Protein AF-A0A1R1XCN2-F1 (afdb_monomer)

Radius of gyration: 19.84 Å; Cα contacts (8 Å, |Δi|>4): 199; chains: 1; bounding box: 48×40×59 Å

Sequence (169 aa):
MQLLDSAGLKLHINKCRLGYQEVKYLGHIVTTRGIRPDPEKKASIENATEPKDQAANDTEFKWGKDQEVSFKTLKQKLLTAPLIQYPEWNEAFVLITDASTKGIGAILTQGRDGRDRVICYASRTLQPAESNYSITHLEGLAVVWAIDNFHFYLYGRKFEVITDHIDLK

Structure (mmCIF, N/CA/C/O backbone):
data_AF-A0A1R1XCN2-F1
#
_entry.id   AF-A0A1R1XCN2-F1
#
loop_
_atom_site.group_PDB
_atom_site.id
_atom_site.type_symbol
_atom_site.label_atom_id
_atom_site.label_alt_id
_atom_site.label_comp_id
_atom_site.label_asym_id
_atom_site.label_entity_id
_atom_site.label_seq_id
_atom_site.pdbx_PDB_ins_code
_atom_site.Cartn_x
_atom_site.Cartn_y
_atom_site.Cartn_z
_atom_site.occupancy
_atom_site.B_iso_or_equiv
_atom_site.auth_seq_id
_atom_site.auth_comp_id
_atom_site.auth_asym_id
_atom_site.auth_atom_id
_atom_site.pdbx_PDB_model_num
ATOM 1 N N . MET A 1 1 ? 25.421 11.561 -20.790 1.00 59.00 1 MET A N 1
ATOM 2 C CA . MET A 1 1 ? 24.733 12.822 -21.152 1.00 59.00 1 MET A CA 1
ATOM 3 C C . MET A 1 1 ? 24.522 12.960 -22.654 1.00 59.00 1 MET A C 1
ATOM 5 O O . MET A 1 1 ? 23.411 13.295 -23.028 1.00 59.00 1 MET A O 1
ATOM 9 N N . GLN A 1 2 ? 25.502 12.617 -23.504 1.00 64.81 2 GLN A N 1
ATOM 10 C CA . GLN A 1 2 ? 25.352 12.668 -24.973 1.00 64.81 2 GLN A CA 1
ATOM 11 C C . GLN A 1 2 ? 24.135 11.897 -25.522 1.00 64.81 2 GLN A C 1
ATOM 13 O O . GLN A 1 2 ? 23.453 12.414 -26.392 1.00 64.81 2 GLN A O 1
ATOM 18 N N . LEU A 1 3 ? 23.810 10.720 -24.970 1.00 73.50 3 LEU A N 1
ATOM 19 C CA . LEU A 1 3 ? 22.638 9.921 -25.378 1.00 73.50 3 LEU A CA 1
ATOM 20 C C . LEU A 1 3 ? 21.279 10.590 -25.101 1.00 73.50 3 LEU A C 1
ATOM 22 O O . LEU A 1 3 ? 20.334 10.407 -25.862 1.00 73.50 3 LEU A O 1
ATOM 26 N N . LEU A 1 4 ? 21.168 11.343 -24.003 1.00 76.06 4 LEU A N 1
ATOM 27 C CA . LEU A 1 4 ? 19.924 12.036 -23.642 1.00 76.06 4 LEU A CA 1
ATOM 28 C C . LEU A 1 4 ? 19.719 13.260 -24.537 1.00 76.06 4 LEU A C 1
ATOM 30 O O . LEU A 1 4 ? 18.612 13.498 -25.009 1.00 76.06 4 LEU A O 1
ATOM 34 N N . ASP A 1 5 ? 20.810 13.971 -24.820 1.00 76.75 5 ASP A N 1
ATOM 35 C CA . ASP A 1 5 ? 20.822 15.148 -25.685 1.00 76.75 5 ASP A CA 1
ATOM 36 C C . ASP A 1 5 ? 20.536 14.773 -27.150 1.00 76.75 5 ASP A C 1
ATOM 38 O O . ASP A 1 5 ? 19.695 15.391 -27.798 1.00 76.75 5 ASP A O 1
ATOM 42 N N . SER A 1 6 ? 21.106 13.663 -27.641 1.00 80.25 6 SER A N 1
ATOM 43 C CA . SER A 1 6 ? 20.787 13.123 -28.972 1.00 80.25 6 SER A CA 1
ATOM 44 C C . SER A 1 6 ? 19.339 12.637 -29.108 1.00 80.25 6 SER A C 1
ATOM 46 O O . SER A 1 6 ? 18.820 12.578 -30.217 1.00 80.25 6 SER A O 1
ATOM 48 N N . ALA A 1 7 ? 18.684 12.286 -27.996 1.00 84.56 7 ALA A N 1
ATOM 49 C CA . ALA A 1 7 ? 17.271 11.909 -27.958 1.00 84.56 7 ALA A CA 1
ATOM 50 C C . ALA A 1 7 ? 16.329 13.111 -27.729 1.00 84.56 7 ALA A C 1
ATOM 52 O O . ALA A 1 7 ? 15.117 12.925 -27.632 1.00 84.56 7 ALA A O 1
ATOM 53 N N . GLY A 1 8 ? 16.861 14.335 -27.607 1.00 84.56 8 GLY A N 1
ATOM 54 C CA . GLY A 1 8 ? 16.078 15.544 -27.333 1.00 84.56 8 GLY A CA 1
ATOM 55 C C . GLY A 1 8 ? 15.485 15.611 -25.918 1.00 84.56 8 GLY A C 1
ATOM 56 O O . GLY A 1 8 ? 14.579 16.405 -25.663 1.00 84.56 8 GLY A O 1
ATOM 57 N N . LEU A 1 9 ? 15.970 14.786 -24.984 1.00 84.50 9 LEU A N 1
ATOM 58 C CA . LEU A 1 9 ? 15.468 14.714 -23.614 1.00 84.50 9 LEU A CA 1
ATOM 59 C C . LEU A 1 9 ? 16.269 15.636 -22.690 1.00 84.50 9 LEU A C 1
ATOM 61 O O . LEU A 1 9 ? 17.495 15.565 -22.612 1.00 84.50 9 LEU A O 1
ATOM 65 N N . LYS A 1 10 ? 15.562 16.469 -21.920 1.00 81.62 10 LYS A N 1
ATOM 66 C CA . LYS A 1 10 ? 16.162 17.357 -20.913 1.00 81.62 10 LYS A CA 1
ATOM 67 C C . LYS A 1 10 ? 16.023 16.760 -19.518 1.00 81.62 10 LYS A C 1
ATOM 69 O O . LYS A 1 10 ? 14.937 16.356 -19.108 1.00 81.62 10 LYS A O 1
ATOM 74 N N . LEU A 1 11 ? 17.119 16.745 -18.764 1.00 78.25 11 LEU A N 1
ATOM 75 C CA . LEU A 1 11 ? 17.104 16.313 -17.370 1.00 78.25 11 LEU A CA 1
ATOM 76 C C . LEU A 1 11 ? 16.533 17.403 -16.470 1.00 78.25 11 LEU A C 1
ATOM 78 O O . LEU A 1 11 ? 16.967 18.554 -16.495 1.00 78.25 11 LEU A O 1
ATOM 82 N N . HIS A 1 12 ? 15.624 17.007 -15.588 1.00 81.81 12 HIS A N 1
ATOM 83 C CA . HIS A 1 12 ? 15.195 17.857 -14.493 1.00 81.81 12 HIS A CA 1
ATOM 84 C C . HIS A 1 12 ? 16.200 17.734 -13.340 1.00 81.81 12 HIS A C 1
ATOM 86 O O . HIS A 1 12 ? 16.036 16.890 -12.457 1.00 81.81 12 HIS A O 1
ATOM 92 N N . ILE A 1 13 ? 17.256 18.555 -13.359 1.00 79.19 13 ILE A N 1
ATOM 93 C CA . ILE A 1 13 ? 18.421 18.423 -12.461 1.00 79.19 13 ILE A CA 1
ATOM 94 C C . ILE A 1 13 ? 18.024 18.357 -10.976 1.00 79.19 13 ILE A C 1
ATOM 96 O O . ILE A 1 13 ? 18.520 17.504 -10.249 1.00 79.19 13 ILE A O 1
ATOM 100 N N . ASN A 1 14 ? 17.023 19.142 -10.559 1.00 77.81 14 ASN A N 1
ATOM 101 C CA . ASN A 1 14 ? 16.530 19.183 -9.175 1.00 77.81 14 ASN A CA 1
ATOM 102 C C . ASN A 1 14 ? 15.863 17.873 -8.714 1.00 77.81 14 ASN A C 1
ATOM 104 O O . ASN A 1 14 ? 15.667 17.664 -7.523 1.00 77.81 14 ASN A O 1
ATOM 108 N N . LYS A 1 15 ? 15.476 17.002 -9.653 1.00 76.62 15 LYS A N 1
ATOM 109 C CA . LYS A 1 15 ? 14.886 15.682 -9.379 1.00 76.62 15 LYS A CA 1
ATOM 110 C C . LYS A 1 15 ? 15.888 14.543 -9.609 1.00 76.62 15 LYS A C 1
ATOM 112 O O . LYS A 1 15 ? 15.561 13.390 -9.347 1.00 76.62 15 LYS A O 1
ATOM 117 N N . CYS A 1 16 ? 17.095 14.842 -10.091 1.00 73.81 16 CYS A N 1
ATOM 118 C CA . CYS A 1 16 ? 18.127 13.844 -10.349 1.00 73.81 16 CYS A CA 1
ATOM 119 C C . CYS A 1 16 ? 18.965 13.614 -9.087 1.00 73.81 16 CYS A C 1
ATOM 121 O O . CYS A 1 16 ? 19.493 14.557 -8.503 1.00 73.81 16 CYS A O 1
ATOM 123 N N . ARG A 1 17 ? 19.142 12.351 -8.692 1.00 72.94 17 ARG A N 1
ATOM 124 C CA . ARG A 1 17 ? 20.094 11.959 -7.644 1.00 72.94 17 ARG A CA 1
ATOM 125 C C . ARG A 1 17 ? 21.246 11.191 -8.281 1.00 72.94 17 ARG A C 1
ATOM 127 O O . ARG A 1 17 ? 21.104 10.017 -8.600 1.00 72.94 17 ARG A O 1
ATOM 134 N N . LEU A 1 18 ? 22.367 11.874 -8.507 1.00 78.94 18 LEU A N 1
ATOM 135 C CA . LEU A 1 18 ? 23.566 11.318 -9.145 1.00 78.94 18 LEU A CA 1
ATOM 136 C C . LEU A 1 18 ? 24.678 11.128 -8.108 1.00 78.94 18 LEU A C 1
ATOM 138 O O . LEU A 1 18 ? 24.876 11.994 -7.263 1.00 78.94 18 LEU A O 1
ATOM 142 N N . GLY A 1 19 ? 25.400 10.006 -8.173 1.00 75.50 19 GLY A N 1
ATOM 143 C CA . GLY A 1 19 ? 26.533 9.726 -7.278 1.00 75.50 19 GLY A CA 1
ATOM 144 C C . GLY A 1 19 ? 26.164 9.307 -5.848 1.00 75.50 19 GLY A C 1
ATOM 145 O O . GLY A 1 19 ? 27.034 9.278 -4.984 1.00 75.50 19 GLY A O 1
ATOM 146 N N . TYR A 1 20 ? 24.899 8.971 -5.583 1.00 75.69 20 TYR A N 1
ATOM 147 C CA . TYR A 1 20 ? 24.452 8.494 -4.272 1.00 75.69 20 TYR A CA 1
ATOM 148 C C . TYR A 1 20 ? 24.670 6.980 -4.134 1.00 75.69 20 TYR A C 1
ATOM 150 O O . TYR A 1 20 ? 24.462 6.228 -5.084 1.00 75.69 20 TYR A O 1
ATOM 158 N N . GLN A 1 21 ? 25.049 6.525 -2.936 1.00 71.94 21 GLN A N 1
ATOM 159 C CA . GLN A 1 21 ? 25.179 5.092 -2.618 1.00 71.94 21 GLN A CA 1
ATOM 160 C C . GLN A 1 21 ? 23.825 4.397 -2.406 1.00 71.94 21 GLN A C 1
ATOM 162 O O . GLN A 1 21 ? 23.739 3.167 -2.463 1.00 71.94 21 GLN A O 1
ATOM 167 N N . GLU A 1 22 ? 22.781 5.190 -2.171 1.00 77.62 22 GLU A N 1
ATOM 168 C CA . GLU A 1 22 ? 21.402 4.755 -2.009 1.00 77.62 22 GLU A CA 1
ATOM 169 C C . GLU A 1 22 ? 20.439 5.743 -2.678 1.00 77.62 22 GLU A C 1
ATOM 171 O O . GLU A 1 22 ? 20.587 6.961 -2.556 1.00 77.62 22 GLU A O 1
ATOM 176 N N . VAL A 1 23 ? 19.457 5.225 -3.416 1.00 78.31 23 VAL A N 1
ATOM 177 C CA . VAL A 1 23 ? 18.448 6.038 -4.105 1.00 78.31 23 VAL A CA 1
ATOM 178 C C . VAL A 1 23 ? 17.073 5.406 -3.927 1.00 78.31 23 VAL A C 1
ATOM 180 O O . VAL A 1 23 ? 16.897 4.207 -4.142 1.00 78.31 23 VAL A O 1
ATOM 183 N N . LYS A 1 24 ? 16.083 6.227 -3.562 1.00 69.94 24 LYS A N 1
ATOM 184 C CA . LYS A 1 24 ? 14.672 5.839 -3.599 1.00 69.94 24 LYS A CA 1
ATOM 185 C C . LYS A 1 24 ? 14.209 5.771 -5.050 1.00 69.94 24 LYS A C 1
ATOM 187 O O . LYS A 1 24 ? 14.244 6.772 -5.763 1.00 69.94 24 LYS A O 1
ATOM 192 N N . TYR A 1 25 ? 13.769 4.598 -5.473 1.00 65.38 25 TYR A N 1
ATOM 193 C CA . TYR A 1 25 ? 13.285 4.350 -6.820 1.00 65.38 25 TYR A CA 1
ATOM 194 C C . TYR A 1 25 ? 12.136 3.340 -6.771 1.00 65.38 25 TYR A C 1
ATOM 196 O O . TYR A 1 25 ? 12.295 2.246 -6.235 1.00 65.38 25 TYR A O 1
ATOM 204 N N . LEU A 1 26 ? 10.966 3.729 -7.292 1.00 63.59 26 LEU A N 1
ATOM 205 C CA . LEU A 1 26 ? 9.757 2.890 -7.370 1.00 63.59 26 LEU A CA 1
ATOM 206 C C . LEU A 1 26 ? 9.336 2.255 -6.024 1.00 63.59 26 LEU A C 1
ATOM 208 O O . LEU A 1 26 ? 8.994 1.078 -5.961 1.00 63.59 26 LEU A O 1
ATOM 212 N N . GLY A 1 27 ? 9.391 3.017 -4.924 1.00 61.09 27 GLY A N 1
ATOM 213 C CA . GLY A 1 27 ? 9.002 2.514 -3.595 1.00 61.09 27 GLY A CA 1
ATOM 214 C C . GLY A 1 27 ? 9.984 1.502 -2.990 1.00 61.09 27 GLY A C 1
ATOM 215 O O . GLY A 1 27 ? 9.617 0.739 -2.090 1.00 61.09 27 GLY A O 1
ATOM 216 N N . HIS A 1 28 ? 11.226 1.502 -3.476 1.00 66.38 28 HIS A N 1
ATOM 217 C CA . HIS A 1 28 ? 12.349 0.755 -2.930 1.00 66.38 28 HIS A CA 1
ATOM 218 C C . HIS A 1 28 ? 13.558 1.667 -2.716 1.00 66.38 28 HIS A C 1
ATOM 220 O O . HIS A 1 28 ? 13.751 2.642 -3.439 1.00 66.38 28 HIS A O 1
ATOM 226 N N . ILE A 1 29 ? 14.412 1.316 -1.758 1.00 74.44 29 ILE A N 1
ATOM 227 C CA . ILE A 1 29 ? 15.753 1.879 -1.623 1.00 74.44 29 ILE A CA 1
ATOM 228 C C . ILE A 1 29 ? 16.718 0.967 -2.375 1.00 74.44 29 ILE A C 1
ATOM 230 O O . ILE A 1 29 ? 16.992 -0.162 -1.959 1.00 74.44 29 ILE A O 1
ATOM 234 N N . VAL A 1 30 ? 17.222 1.453 -3.505 1.00 74.88 30 VAL A N 1
ATOM 235 C CA . VAL A 1 30 ? 18.254 0.784 -4.294 1.00 74.88 30 VAL A CA 1
ATOM 236 C C . VAL A 1 30 ? 19.601 1.180 -3.709 1.00 74.88 30 VAL A C 1
ATOM 238 O O . VAL A 1 30 ? 19.967 2.352 -3.740 1.00 74.88 30 VAL A O 1
ATOM 241 N N . THR A 1 31 ? 20.325 0.211 -3.153 1.00 76.56 31 THR A N 1
ATOM 242 C CA . THR A 1 31 ? 21.675 0.403 -2.606 1.00 76.56 31 THR A CA 1
ATOM 243 C C . THR A 1 31 ? 22.695 -0.378 -3.422 1.00 76.56 31 THR A C 1
ATOM 245 O O . THR A 1 31 ? 22.344 -1.336 -4.110 1.00 76.56 31 THR A O 1
ATOM 248 N N . THR A 1 32 ? 23.979 -0.052 -3.278 1.00 69.62 32 THR A N 1
ATOM 249 C CA . THR A 1 32 ? 25.082 -0.829 -3.884 1.00 69.62 32 THR A CA 1
ATOM 250 C C . THR A 1 32 ? 25.101 -2.309 -3.479 1.00 69.62 32 THR A C 1
ATOM 252 O O . THR A 1 32 ? 25.707 -3.123 -4.167 1.00 69.62 32 THR A O 1
ATOM 255 N N . ARG A 1 33 ? 24.433 -2.671 -2.373 1.00 67.06 33 ARG A N 1
ATOM 256 C CA . ARG A 1 33 ? 24.356 -4.038 -1.828 1.00 67.06 33 ARG A CA 1
ATOM 257 C C . ARG A 1 33 ? 23.049 -4.766 -2.158 1.00 67.06 33 ARG A C 1
ATOM 259 O O . ARG A 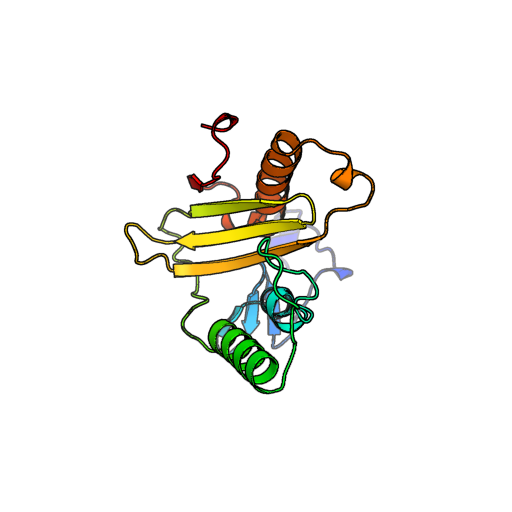1 33 ? 22.853 -5.881 -1.689 1.00 67.06 33 ARG A O 1
ATOM 266 N N . GLY A 1 34 ? 22.142 -4.136 -2.905 1.00 67.19 34 GLY A N 1
ATOM 267 C CA . GLY A 1 34 ? 20.840 -4.701 -3.260 1.00 67.19 34 GLY A CA 1
ATOM 268 C C . GLY A 1 34 ? 19.673 -3.745 -3.024 1.00 67.19 34 GLY A C 1
ATOM 269 O O . GLY A 1 34 ? 19.846 -2.597 -2.603 1.00 67.19 34 GLY A O 1
ATOM 270 N N . ILE A 1 35 ? 18.469 -4.239 -3.305 1.00 68.19 35 ILE A N 1
ATOM 271 C CA . ILE A 1 35 ? 17.215 -3.481 -3.262 1.00 68.19 35 ILE A CA 1
ATOM 272 C C . ILE A 1 35 ? 16.488 -3.799 -1.954 1.00 68.19 35 ILE A C 1
ATOM 274 O O . ILE A 1 35 ? 16.350 -4.963 -1.587 1.00 68.19 35 ILE A O 1
ATOM 278 N N . ARG A 1 36 ? 16.016 -2.774 -1.240 1.00 66.69 36 ARG A N 1
ATOM 279 C CA . ARG A 1 36 ? 15.252 -2.925 0.009 1.00 66.69 36 ARG A CA 1
ATOM 280 C C . ARG A 1 36 ? 13.892 -2.239 -0.127 1.00 66.69 36 ARG A C 1
ATOM 282 O O . ARG A 1 36 ? 13.807 -1.236 -0.833 1.00 66.69 36 ARG A O 1
ATOM 289 N N . PRO A 1 37 ? 12.826 -2.731 0.523 1.00 61.84 37 PRO A N 1
ATOM 290 C CA . PRO A 1 37 ? 11.566 -1.998 0.600 1.00 61.84 37 PRO A CA 1
ATOM 291 C C . PRO A 1 37 ? 11.787 -0.620 1.225 1.00 61.84 37 PRO A C 1
ATOM 293 O O . PRO A 1 37 ? 12.565 -0.492 2.173 1.00 61.84 37 PRO A O 1
ATOM 296 N N . ASP A 1 38 ? 11.116 0.393 0.686 1.00 65.25 38 ASP A N 1
ATOM 297 C CA . ASP A 1 38 ? 11.146 1.739 1.247 1.00 65.25 38 ASP A CA 1
ATOM 298 C C . ASP A 1 38 ? 10.643 1.732 2.703 1.00 65.25 38 ASP A C 1
ATOM 300 O O . ASP A 1 38 ? 9.580 1.156 2.966 1.00 65.25 38 ASP A O 1
ATOM 304 N N . PRO A 1 39 ? 11.379 2.326 3.663 1.00 62.50 39 PRO A N 1
ATOM 305 C CA . PRO A 1 39 ? 10.925 2.446 5.046 1.00 62.50 39 PRO A CA 1
ATOM 306 C C . PRO A 1 39 ? 9.562 3.139 5.185 1.00 62.50 39 PRO A C 1
ATOM 308 O O . PRO A 1 39 ? 8.840 2.817 6.123 1.00 62.50 39 PRO A O 1
ATOM 311 N N . GLU A 1 40 ? 9.139 3.988 4.242 1.00 60.25 40 GLU A N 1
ATOM 312 C CA . GLU A 1 40 ? 7.782 4.561 4.244 1.00 60.25 40 GLU A CA 1
ATOM 313 C C . GLU A 1 40 ? 6.682 3.488 4.197 1.00 60.25 40 GLU A C 1
ATOM 315 O O . GLU A 1 40 ? 5.635 3.649 4.814 1.00 60.25 40 GLU A O 1
ATOM 320 N N . LYS A 1 41 ? 6.935 2.340 3.556 1.00 59.44 41 LYS A N 1
ATOM 321 C CA . LYS A 1 41 ? 5.989 1.211 3.538 1.00 59.44 41 LYS A CA 1
ATOM 322 C C . LYS A 1 41 ? 5.922 0.473 4.875 1.00 59.44 41 LYS A C 1
ATOM 324 O O . LYS A 1 41 ? 4.929 -0.181 5.173 1.00 59.44 41 LYS A O 1
ATOM 329 N N . LYS A 1 42 ? 6.983 0.565 5.685 1.00 58.53 42 LYS A N 1
ATOM 330 C CA . LYS A 1 42 ? 7.017 0.045 7.063 1.00 58.53 42 LYS A CA 1
ATOM 331 C C . LYS A 1 42 ? 6.401 1.030 8.053 1.00 58.53 42 LYS A C 1
ATOM 333 O O . LYS A 1 42 ? 5.848 0.602 9.064 1.00 58.53 42 LYS A O 1
ATOM 338 N N . ALA A 1 43 ? 6.448 2.324 7.736 1.00 57.84 43 ALA A N 1
ATOM 339 C CA . ALA A 1 43 ? 5.961 3.398 8.590 1.00 57.84 43 ALA A CA 1
ATOM 340 C C . ALA A 1 43 ? 4.472 3.251 8.937 1.00 57.84 43 ALA A C 1
ATOM 342 O O . ALA A 1 43 ? 4.089 3.578 10.054 1.00 57.84 43 ALA A O 1
ATOM 343 N N . SER A 1 44 ? 3.637 2.702 8.047 1.00 59.62 44 SER A N 1
ATOM 344 C CA . SER A 1 44 ? 2.220 2.438 8.350 1.00 59.62 44 SER A CA 1
ATOM 345 C C . SER A 1 44 ? 2.031 1.458 9.516 1.00 59.62 44 SER A C 1
ATOM 347 O O . SER A 1 44 ? 1.130 1.634 10.329 1.00 59.62 44 SER A O 1
ATOM 349 N N . ILE A 1 45 ? 2.898 0.447 9.629 1.00 63.03 45 ILE A N 1
ATOM 350 C CA . ILE A 1 45 ? 2.851 -0.554 10.707 1.00 63.03 45 ILE A CA 1
ATOM 351 C C . ILE A 1 45 ? 3.557 -0.018 11.958 1.00 63.03 45 ILE A C 1
ATOM 353 O O . ILE A 1 45 ? 3.091 -0.217 13.080 1.00 63.03 45 ILE A O 1
ATOM 357 N N . GLU A 1 46 ? 4.671 0.691 11.777 1.00 62.41 46 GLU A N 1
ATOM 358 C CA . GLU A 1 46 ? 5.447 1.274 12.874 1.00 62.41 46 GLU A CA 1
ATOM 359 C C . GLU A 1 46 ? 4.646 2.354 13.623 1.00 62.41 46 GLU A C 1
ATOM 361 O O . GLU A 1 46 ? 4.502 2.278 14.849 1.00 62.41 46 GLU A O 1
ATOM 366 N N . ASN A 1 47 ? 4.017 3.271 12.878 1.00 65.69 47 ASN A N 1
ATOM 367 C CA . ASN A 1 47 ? 3.228 4.391 13.399 1.00 65.69 47 ASN A CA 1
ATOM 368 C C . ASN A 1 47 ? 1.794 4.018 13.799 1.00 65.69 47 ASN A C 1
ATOM 370 O O . ASN A 1 47 ? 1.053 4.892 14.248 1.00 65.69 47 ASN A O 1
ATOM 374 N N . ALA A 1 48 ? 1.379 2.754 13.648 1.00 64.56 48 ALA A N 1
ATOM 375 C CA . ALA A 1 48 ? 0.053 2.320 14.078 1.00 64.56 48 ALA A CA 1
ATOM 376 C C . ALA A 1 48 ? -0.108 2.579 15.586 1.00 64.56 48 ALA A C 1
ATOM 378 O O . ALA A 1 48 ? 0.621 2.015 16.402 1.00 64.56 48 ALA A O 1
ATOM 379 N N . THR A 1 49 ? -1.016 3.464 15.977 1.00 66.25 49 THR A N 1
ATOM 380 C CA . THR A 1 49 ? -1.251 3.773 17.390 1.00 66.25 49 THR A CA 1
ATOM 381 C C . THR A 1 49 ? -1.967 2.619 18.087 1.00 66.25 49 THR A C 1
ATOM 383 O O . THR A 1 49 ? -2.533 1.736 17.441 1.00 66.25 49 THR A O 1
ATOM 386 N N . GLU A 1 50 ? -1.907 2.603 19.417 1.00 68.81 50 GLU A N 1
ATOM 387 C CA . GLU A 1 50 ? -2.648 1.640 20.233 1.00 68.81 50 GLU A CA 1
ATOM 388 C C . GLU A 1 50 ? -4.137 1.652 19.828 1.00 68.81 50 GLU A C 1
ATOM 390 O O . GLU A 1 50 ? -4.722 2.737 19.719 1.00 68.81 50 GLU A O 1
ATOM 395 N N . PRO A 1 51 ? -4.759 0.485 19.581 1.00 67.44 51 PRO A N 1
ATOM 396 C CA . PRO A 1 51 ? -6.196 0.382 19.386 1.00 67.44 51 PRO A CA 1
ATOM 397 C C . PRO A 1 51 ? -6.916 0.963 20.605 1.00 67.44 51 PRO A C 1
ATOM 399 O O . PRO A 1 51 ? -6.744 0.477 21.720 1.00 67.44 51 PRO A O 1
ATOM 402 N N . LYS A 1 52 ? -7.716 2.011 20.394 1.00 64.62 52 LYS A N 1
ATOM 403 C CA . LYS A 1 52 ? -8.517 2.660 21.448 1.00 64.62 52 LYS A CA 1
ATOM 404 C C . LYS A 1 52 ? -9.998 2.292 21.390 1.00 64.62 52 LYS A C 1
ATOM 406 O O . LYS A 1 52 ? -10.769 2.760 22.220 1.00 64.62 52 LYS A O 1
ATOM 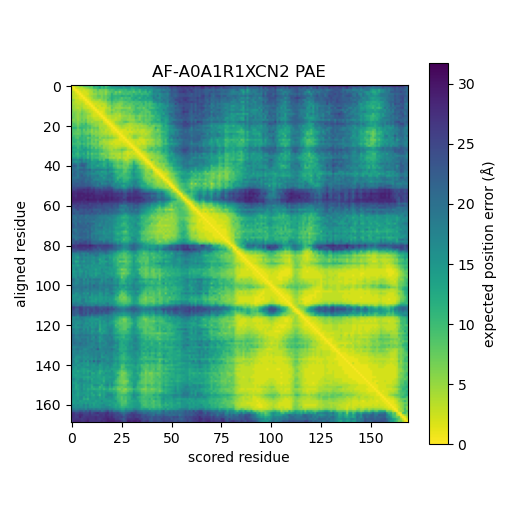411 N N . ASP A 1 53 ? -10.389 1.486 20.407 1.00 61.06 53 ASP A N 1
ATOM 412 C CA . ASP A 1 53 ? -11.787 1.188 20.135 1.00 61.06 53 ASP A CA 1
ATOM 413 C C . ASP A 1 53 ? -12.205 -0.172 20.696 1.00 61.06 53 ASP A C 1
ATOM 415 O O . ASP A 1 53 ? -11.518 -1.183 20.544 1.00 61.06 53 ASP A O 1
ATOM 419 N N . GLN A 1 54 ? -13.372 -0.167 21.335 1.00 55.22 54 GLN A N 1
ATOM 420 C CA . GLN A 1 54 ? -14.031 -1.326 21.919 1.00 55.22 54 GLN A CA 1
ATOM 421 C C . GLN A 1 54 ? -14.504 -2.284 20.810 1.00 55.22 54 GLN A C 1
ATOM 423 O O . GLN A 1 54 ? -15.112 -1.855 19.828 1.00 55.22 54 GLN A O 1
ATOM 428 N N . ALA A 1 55 ? -14.259 -3.588 20.965 1.00 51.53 55 ALA A N 1
ATOM 429 C CA . ALA A 1 55 ? -14.970 -4.592 20.175 1.00 51.53 55 ALA A CA 1
ATOM 430 C C . ALA A 1 55 ? -16.458 -4.573 20.570 1.00 51.53 55 ALA A C 1
ATOM 432 O O . ALA A 1 55 ? -16.773 -4.306 21.725 1.00 51.53 55 ALA A O 1
ATOM 433 N N . ALA A 1 56 ? -17.357 -4.880 19.631 1.00 53.47 56 ALA A N 1
ATOM 434 C CA . ALA A 1 56 ? -18.820 -4.756 19.741 1.00 53.47 56 ALA A CA 1
ATOM 435 C C . ALA A 1 56 ? -19.503 -5.514 20.908 1.00 53.47 56 ALA A C 1
ATOM 437 O O . ALA A 1 56 ? -20.720 -5.446 21.050 1.00 53.47 56 ALA A O 1
ATOM 438 N N . ASN A 1 57 ? -18.741 -6.219 21.744 1.00 54.62 57 ASN A N 1
ATOM 439 C CA . ASN A 1 57 ? -19.234 -6.894 22.933 1.00 54.62 57 ASN A CA 1
ATOM 440 C C . ASN A 1 57 ? -18.873 -6.054 24.157 1.00 54.62 57 ASN A C 1
ATOM 442 O O . ASN A 1 57 ? -17.696 -5.768 24.371 1.00 54.62 57 ASN A O 1
ATOM 446 N N . ASP A 1 58 ? -19.898 -5.705 24.934 1.00 52.44 58 ASP A N 1
ATOM 447 C CA . ASP A 1 58 ? -19.983 -4.829 26.117 1.00 52.44 58 ASP A CA 1
ATOM 448 C C . ASP A 1 58 ? -19.065 -5.230 27.302 1.00 52.44 58 ASP A C 1
ATOM 450 O O . ASP A 1 58 ? -19.461 -5.355 28.458 1.00 52.44 58 ASP A O 1
ATOM 454 N N . THR A 1 59 ? -17.800 -5.494 26.999 1.00 60.56 59 THR A N 1
ATOM 455 C CA . THR A 1 59 ? -16.715 -5.796 27.924 1.00 60.56 59 THR A CA 1
ATOM 456 C C . THR A 1 59 ? -15.784 -4.595 27.953 1.00 60.56 59 THR A C 1
ATOM 458 O O . THR A 1 59 ? -15.389 -4.061 26.915 1.00 60.56 59 THR A O 1
ATOM 461 N N . GLU A 1 60 ? -15.459 -4.137 29.158 1.00 62.12 60 GLU A N 1
ATOM 462 C CA . GLU A 1 60 ? -14.540 -3.027 29.399 1.00 62.12 60 GLU A CA 1
ATOM 463 C C . GLU A 1 60 ? -13.185 -3.321 28.729 1.00 62.12 60 GLU A C 1
ATOM 465 O O . GLU A 1 60 ? -12.485 -4.268 29.099 1.00 62.12 60 GLU A O 1
ATOM 470 N N . PHE A 1 61 ? -12.824 -2.538 27.710 1.00 67.12 61 PHE A N 1
ATOM 471 C CA . PHE A 1 61 ? -11.563 -2.707 26.992 1.00 67.12 61 PHE A CA 1
ATOM 472 C C . PHE A 1 61 ? -10.396 -2.287 27.892 1.00 67.12 61 PHE A C 1
ATOM 474 O O . PHE A 1 61 ? -10.147 -1.101 28.106 1.00 67.12 61 PHE A O 1
ATOM 481 N N . LYS A 1 62 ? -9.683 -3.271 28.451 1.00 71.19 62 LYS A N 1
ATOM 482 C CA . LYS A 1 62 ? -8.532 -3.047 29.337 1.00 71.19 62 LYS A CA 1
ATOM 483 C C . LYS A 1 62 ? -7.227 -3.190 28.565 1.00 71.19 62 LYS A C 1
ATOM 485 O O . LYS A 1 62 ? -6.782 -4.302 28.285 1.00 71.19 62 LYS A O 1
ATOM 490 N N . TRP A 1 63 ? -6.594 -2.057 28.268 1.00 74.62 63 TRP A N 1
ATOM 491 C CA . TRP A 1 63 ? -5.223 -2.021 27.763 1.00 74.62 63 TRP A CA 1
ATOM 492 C C . TRP A 1 63 ? -4.236 -2.199 28.922 1.00 74.62 63 TRP A C 1
ATOM 494 O O . TRP A 1 63 ? -3.934 -1.263 29.661 1.00 74.62 63 TRP A O 1
ATOM 504 N N . GLY A 1 64 ? -3.789 -3.434 29.133 1.00 83.62 64 GLY A N 1
ATOM 505 C CA . GLY A 1 64 ? -2.803 -3.796 30.144 1.00 83.62 64 GLY A CA 1
ATOM 506 C C . GLY A 1 64 ? -1.413 -4.040 29.557 1.00 83.62 64 GLY A C 1
ATOM 507 O O . GLY A 1 64 ? -1.147 -3.846 28.370 1.00 83.62 64 GLY A O 1
ATOM 508 N N . LYS A 1 65 ? -0.503 -4.517 30.413 1.00 83.62 65 LYS A N 1
ATOM 509 C CA . LYS A 1 65 ? 0.872 -4.857 30.010 1.00 83.62 65 LYS A CA 1
ATOM 510 C C . LYS A 1 65 ? 0.911 -5.989 28.979 1.00 83.62 65 LYS A C 1
ATOM 512 O O . LYS A 1 65 ? 1.727 -5.941 28.064 1.00 83.62 65 LYS A O 1
ATOM 517 N N . ASP A 1 66 ? 0.020 -6.968 29.097 1.00 82.69 66 ASP A N 1
ATOM 518 C CA . ASP A 1 66 ? 0.003 -8.139 28.215 1.00 82.69 66 ASP A CA 1
ATOM 519 C C . ASP A 1 66 ? -0.484 -7.785 26.799 1.00 82.69 66 ASP A C 1
ATOM 521 O O . ASP A 1 66 ? 0.051 -8.293 25.808 1.00 82.69 66 ASP A O 1
ATOM 525 N N . GLN A 1 67 ? -1.449 -6.862 26.686 1.00 81.38 67 GLN A N 1
ATOM 526 C CA . GLN A 1 67 ? -1.934 -6.322 25.411 1.00 81.38 67 GLN A CA 1
ATOM 527 C C . GLN A 1 67 ? -0.836 -5.510 24.715 1.00 81.38 67 GLN A C 1
ATOM 529 O O . GLN A 1 67 ? -0.572 -5.729 23.534 1.00 81.38 67 GLN A O 1
ATOM 534 N N . GLU A 1 68 ? -0.126 -4.660 25.463 1.00 82.00 68 GLU A N 1
ATOM 535 C CA . GLU A 1 68 ? 1.004 -3.872 24.960 1.00 82.00 68 GLU A CA 1
ATOM 536 C C . GLU A 1 68 ? 2.140 -4.765 24.428 1.00 82.00 68 GLU A C 1
ATOM 538 O O . GLU A 1 68 ? 2.680 -4.535 23.342 1.00 82.00 68 GLU A O 1
ATOM 543 N N . VAL A 1 69 ? 2.489 -5.827 25.164 1.00 85.00 69 VAL A N 1
ATOM 544 C CA . VAL A 1 69 ? 3.512 -6.800 24.746 1.00 85.00 69 VAL A CA 1
ATOM 545 C C . VAL A 1 69 ? 3.070 -7.565 23.498 1.00 85.00 69 VAL A C 1
ATOM 547 O O . VAL A 1 69 ? 3.867 -7.751 22.575 1.00 85.00 69 VAL A O 1
ATOM 550 N N . SER A 1 70 ? 1.805 -7.977 23.428 1.00 81.00 70 SER A N 1
ATOM 551 C CA . SER A 1 70 ? 1.256 -8.688 22.268 1.00 81.00 70 SER A CA 1
ATOM 552 C C . SER A 1 70 ? 1.220 -7.796 21.027 1.00 81.00 70 SER A C 1
ATOM 554 O O . SER A 1 70 ? 1.656 -8.216 19.954 1.00 81.00 70 SER A O 1
ATOM 556 N N . PHE A 1 71 ? 0.798 -6.538 21.175 1.00 80.50 71 PHE A N 1
ATOM 557 C CA . PHE A 1 71 ? 0.769 -5.550 20.098 1.00 80.50 71 PHE A CA 1
ATOM 558 C C . PHE A 1 71 ? 2.171 -5.245 19.566 1.00 80.50 71 PHE A C 1
ATOM 560 O O . PHE A 1 71 ? 2.404 -5.302 18.357 1.00 80.50 71 PHE A O 1
ATOM 567 N N . LYS A 1 72 ? 3.144 -5.020 20.459 1.00 80.81 72 LYS A N 1
ATOM 568 C CA . LYS A 1 72 ? 4.555 -4.857 20.078 1.00 80.81 72 LYS A CA 1
ATOM 569 C C . LYS A 1 72 ? 5.110 -6.091 19.384 1.00 80.81 72 LYS A C 1
ATOM 571 O O . LYS A 1 72 ? 5.832 -5.955 18.401 1.00 80.81 72 LYS A O 1
ATOM 576 N N . THR A 1 73 ? 4.759 -7.283 19.857 1.00 81.38 73 THR A N 1
ATOM 577 C CA . THR A 1 73 ? 5.192 -8.549 19.254 1.00 81.38 73 THR A CA 1
ATOM 578 C C . THR A 1 73 ? 4.606 -8.733 17.856 1.00 81.38 73 THR A C 1
ATOM 580 O O . THR A 1 73 ? 5.318 -9.164 16.956 1.00 81.38 73 THR A O 1
ATOM 583 N N . LEU A 1 74 ? 3.336 -8.382 17.641 1.00 75.06 74 LEU A N 1
ATOM 584 C CA . LEU A 1 74 ? 2.700 -8.418 16.323 1.00 75.06 74 LEU A CA 1
ATOM 585 C C . LEU A 1 74 ? 3.324 -7.395 15.379 1.00 75.06 74 LEU A C 1
ATOM 587 O O . LEU A 1 74 ? 3.715 -7.765 14.278 1.00 75.06 74 LEU A O 1
ATOM 591 N N . LYS A 1 75 ? 3.521 -6.150 15.827 1.00 73.00 75 LYS A N 1
ATO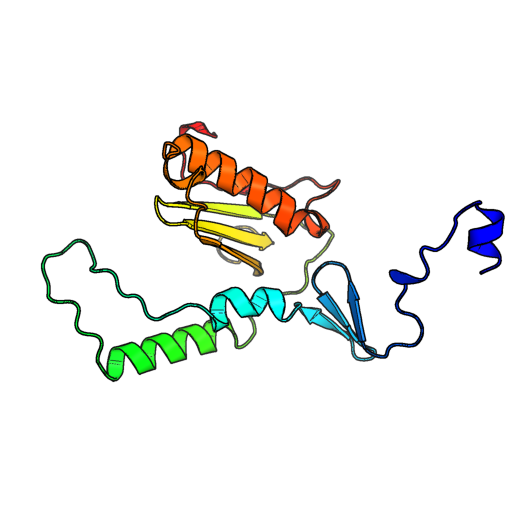M 592 C CA . LYS A 1 75 ? 4.272 -5.139 15.068 1.00 73.00 75 LYS A CA 1
ATOM 593 C C . LYS A 1 75 ? 5.654 -5.645 14.682 1.00 73.00 75 LYS A C 1
ATOM 595 O O . LYS A 1 75 ? 6.026 -5.583 13.519 1.00 73.00 75 LYS A O 1
ATOM 600 N N . GLN A 1 76 ? 6.396 -6.196 15.641 1.00 73.75 76 GLN A N 1
ATOM 601 C CA . GLN A 1 76 ? 7.706 -6.791 15.396 1.00 73.75 76 GLN A CA 1
ATOM 602 C C . GLN A 1 76 ? 7.604 -7.920 14.371 1.00 73.75 76 GLN A C 1
ATOM 604 O O . GLN A 1 76 ? 8.318 -7.881 13.383 1.00 73.75 76 GLN 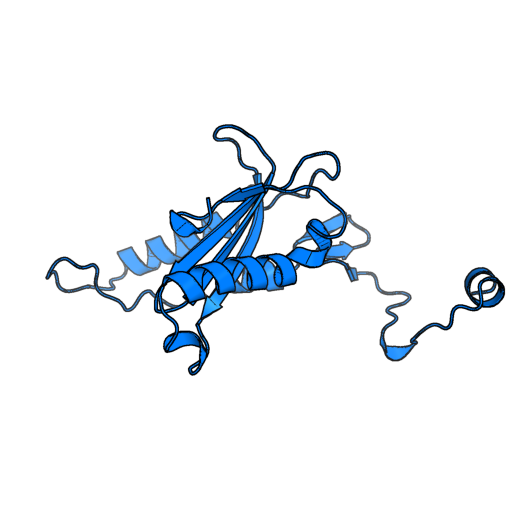A O 1
ATOM 609 N N . LYS A 1 77 ? 6.693 -8.883 14.518 1.00 71.75 77 LYS A N 1
ATOM 610 C CA . LYS A 1 77 ? 6.521 -9.987 13.556 1.00 71.75 77 LYS A CA 1
ATOM 611 C C . LYS A 1 77 ? 6.098 -9.522 12.160 1.00 71.75 77 LYS A C 1
ATOM 613 O O . LYS A 1 77 ? 6.516 -10.126 11.183 1.00 71.75 77 LYS A O 1
ATOM 618 N N . LEU A 1 78 ? 5.323 -8.445 12.057 1.00 65.19 78 LEU A N 1
ATOM 619 C CA . LEU A 1 78 ? 4.974 -7.816 10.782 1.00 65.19 78 LEU A CA 1
ATOM 620 C C . LEU A 1 78 ? 6.172 -7.077 10.154 1.00 65.19 78 LEU A C 1
ATOM 622 O O . LEU A 1 78 ? 6.285 -7.009 8.933 1.00 65.19 78 LEU A O 1
ATOM 626 N N . LEU A 1 79 ? 7.081 -6.546 10.979 1.00 61.97 79 LEU A N 1
ATOM 627 C CA . LEU A 1 79 ? 8.287 -5.825 10.553 1.00 61.97 79 LEU A CA 1
ATOM 628 C C . LEU A 1 79 ? 9.507 -6.739 10.322 1.00 61.97 79 LEU A C 1
ATOM 630 O O . LEU A 1 79 ? 10.412 -6.373 9.565 1.00 61.97 79 LEU A O 1
ATOM 634 N N . THR A 1 80 ? 9.548 -7.912 10.957 1.00 59.81 80 THR A N 1
ATOM 635 C CA . THR A 1 80 ? 10.652 -8.878 10.878 1.00 59.81 80 THR A CA 1
ATOM 636 C C . THR A 1 80 ? 10.352 -9.876 9.758 1.00 59.81 80 THR A C 1
ATOM 638 O O . THR A 1 80 ? 9.332 -10.556 9.769 1.00 59.81 80 THR A O 1
ATOM 641 N N . ALA A 1 81 ? 11.229 -9.919 8.753 1.00 54.72 81 ALA A N 1
ATOM 642 C CA . ALA A 1 81 ? 11.107 -10.731 7.536 1.00 54.72 81 ALA A CA 1
ATOM 643 C C . ALA A 1 81 ? 10.832 -12.225 7.846 1.00 54.72 81 ALA A C 1
ATOM 645 O O . ALA A 1 81 ? 11.392 -12.732 8.821 1.00 54.72 81 ALA A O 1
ATOM 646 N N . PRO A 1 82 ? 9.993 -12.927 7.043 1.00 51.84 82 PRO A N 1
ATOM 647 C CA . PRO A 1 82 ? 10.030 -12.923 5.572 1.00 51.84 82 PRO A CA 1
ATOM 648 C C . PRO A 1 82 ? 8.710 -12.527 4.866 1.00 51.84 82 PRO A C 1
ATOM 650 O O . PRO A 1 82 ? 8.364 -13.110 3.839 1.00 51.84 82 PRO A O 1
ATOM 653 N N . LEU A 1 83 ? 7.955 -11.553 5.392 1.00 56.72 83 LEU A N 1
ATOM 654 C CA . LEU A 1 83 ? 6.621 -11.232 4.851 1.00 56.72 83 LEU A CA 1
ATOM 655 C C . LEU A 1 83 ? 6.594 -10.226 3.686 1.00 56.72 83 LEU A C 1
ATOM 657 O O . LEU A 1 83 ? 5.684 -10.322 2.874 1.00 56.72 83 LEU A O 1
ATOM 661 N N . ILE A 1 84 ? 7.563 -9.306 3.561 1.00 63.94 84 ILE A N 1
ATOM 662 C CA . ILE A 1 84 ? 7.648 -8.379 2.412 1.00 63.94 84 ILE A CA 1
ATOM 663 C C . ILE A 1 84 ? 8.690 -8.900 1.424 1.00 63.94 84 ILE A C 1
ATOM 665 O O . ILE A 1 84 ? 9.892 -8.818 1.690 1.00 63.94 84 ILE A O 1
ATOM 669 N N . GLN A 1 85 ? 8.232 -9.436 0.297 1.00 67.88 85 GLN A N 1
ATOM 670 C CA . GLN A 1 85 ? 9.089 -10.011 -0.737 1.00 67.88 85 GLN A CA 1
ATOM 671 C C . GLN A 1 85 ? 9.275 -9.059 -1.916 1.00 67.88 85 GLN A C 1
ATOM 673 O O . GLN A 1 85 ? 8.474 -8.155 -2.162 1.00 67.88 85 GLN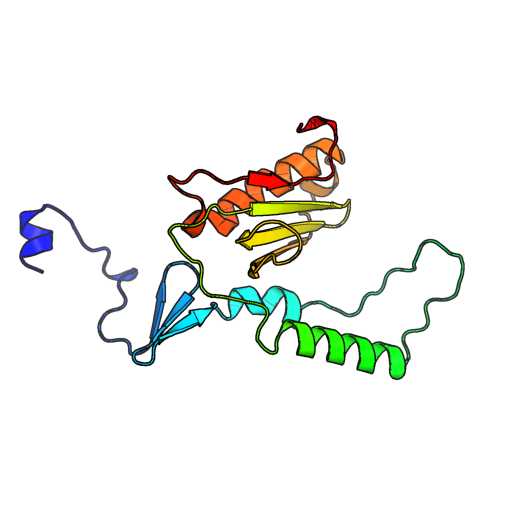 A O 1
ATOM 678 N N . TYR A 1 86 ? 10.385 -9.247 -2.629 1.00 74.44 86 TYR A N 1
ATOM 679 C CA . TYR A 1 86 ? 10.596 -8.562 -3.895 1.00 74.44 86 TYR A CA 1
ATOM 680 C C . TYR A 1 86 ? 9.598 -9.107 -4.927 1.00 74.44 86 TYR A C 1
ATOM 682 O O . TYR A 1 86 ? 9.395 -10.322 -4.960 1.00 74.44 86 TYR A O 1
ATOM 690 N N . PRO A 1 87 ? 8.962 -8.244 -5.737 1.00 79.38 87 PRO A N 1
ATOM 691 C CA . PRO A 1 87 ? 8.002 -8.699 -6.725 1.00 79.38 87 PRO A CA 1
ATOM 692 C C . PRO A 1 87 ? 8.681 -9.505 -7.834 1.00 79.38 87 PRO A C 1
ATOM 694 O O . PRO A 1 87 ? 9.681 -9.076 -8.413 1.00 79.38 87 PRO A O 1
ATOM 697 N N . GLU A 1 88 ? 8.081 -10.632 -8.193 1.00 83.69 88 GLU A N 1
ATOM 698 C CA . GLU A 1 88 ? 8.424 -11.373 -9.400 1.00 83.69 88 GLU A CA 1
ATOM 699 C C . GLU A 1 88 ? 7.673 -10.761 -10.581 1.00 83.69 88 GLU A C 1
ATOM 701 O O . GLU A 1 88 ? 6.467 -10.932 -10.735 1.00 83.69 88 GLU A O 1
ATOM 706 N N . TRP A 1 89 ? 8.365 -10.007 -11.433 1.00 81.94 89 TRP A N 1
ATOM 707 C CA . TRP A 1 89 ? 7.725 -9.189 -12.477 1.00 81.94 89 TRP A CA 1
ATOM 708 C C . TRP A 1 89 ? 6.967 -9.977 -13.557 1.00 81.94 89 TRP A C 1
ATOM 710 O O . TRP A 1 89 ? 6.207 -9.376 -14.317 1.00 81.94 89 TRP A O 1
ATOM 720 N N . ASN A 1 90 ? 7.172 -11.295 -13.624 1.00 83.69 90 ASN A N 1
ATOM 721 C CA . ASN A 1 90 ? 6.478 -12.200 -14.541 1.00 83.69 90 ASN A CA 1
ATOM 722 C C . ASN A 1 90 ? 5.176 -12.773 -13.957 1.00 83.69 90 ASN A C 1
ATOM 724 O O . ASN A 1 90 ? 4.429 -13.433 -14.677 1.00 83.69 90 ASN A O 1
ATOM 728 N N . GLU A 1 91 ? 4.902 -12.543 -12.673 1.00 83.94 91 GLU A N 1
ATOM 729 C CA . GLU A 1 91 ? 3.689 -13.008 -12.005 1.00 83.94 91 GLU A CA 1
ATOM 730 C C . GLU A 1 91 ? 2.627 -11.906 -11.937 1.00 83.94 91 GLU A C 1
ATOM 732 O O . GLU A 1 91 ? 2.930 -10.714 -11.813 1.00 83.94 91 GLU A O 1
ATOM 737 N N . ALA A 1 92 ? 1.357 -12.313 -12.009 1.00 87.00 92 ALA A N 1
ATOM 738 C CA . ALA A 1 92 ? 0.233 -11.399 -11.860 1.00 87.00 92 ALA A CA 1
ATOM 739 C C . ALA A 1 92 ? 0.160 -10.870 -10.423 1.00 87.00 92 ALA A C 1
ATOM 741 O O . ALA A 1 92 ? 0.341 -11.615 -9.461 1.00 87.00 92 ALA A O 1
ATOM 742 N N . PHE A 1 93 ? -0.128 -9.578 -10.293 1.00 89.69 93 PHE A N 1
ATOM 743 C CA . PHE A 1 93 ? -0.368 -8.957 -8.997 1.00 89.69 93 PHE A CA 1
ATOM 744 C C . PHE A 1 93 ? -1.823 -9.152 -8.577 1.00 89.69 93 PHE A C 1
ATOM 746 O O . PHE A 1 93 ? -2.727 -9.093 -9.414 1.00 89.69 93 PHE A O 1
ATOM 753 N N . VAL A 1 94 ? -2.031 -9.315 -7.275 1.00 90.19 94 VAL A N 1
ATOM 754 C CA . VAL A 1 94 ? -3.348 -9.331 -6.644 1.00 90.19 94 VAL A CA 1
ATOM 755 C C . VAL A 1 94 ? -3.410 -8.164 -5.669 1.00 90.19 94 VAL A C 1
ATOM 757 O O . VAL A 1 94 ? -2.599 -8.056 -4.744 1.00 90.19 94 VAL A O 1
ATOM 760 N N . LEU A 1 95 ? -4.353 -7.265 -5.915 1.00 90.38 95 LEU A N 1
ATOM 761 C CA . LEU A 1 95 ? -4.638 -6.108 -5.091 1.00 90.38 95 LEU A CA 1
ATOM 762 C C . LEU A 1 95 ? -5.846 -6.412 -4.212 1.00 90.38 95 LEU A C 1
ATOM 764 O O . LEU A 1 95 ? -6.948 -6.575 -4.717 1.00 90.38 95 LEU A O 1
ATOM 768 N N . ILE A 1 96 ? -5.642 -6.463 -2.905 1.00 89.81 96 ILE A N 1
ATOM 769 C CA . ILE A 1 96 ? -6.711 -6.659 -1.929 1.00 89.81 96 ILE A CA 1
ATOM 770 C C . ILE A 1 96 ? -7.011 -5.306 -1.300 1.00 89.81 96 ILE A C 1
ATOM 772 O O . ILE A 1 96 ? -6.084 -4.645 -0.830 1.00 89.81 96 ILE A O 1
ATOM 776 N N . THR A 1 97 ? -8.270 -4.884 -1.294 1.00 90.81 97 THR A N 1
ATOM 777 C CA . THR A 1 97 ? -8.697 -3.612 -0.698 1.00 90.81 97 THR A CA 1
ATOM 778 C C . THR A 1 97 ? -9.811 -3.825 0.307 1.00 90.81 97 THR A C 1
ATOM 780 O O . THR A 1 97 ? -10.628 -4.722 0.130 1.00 90.81 97 THR A O 1
ATOM 783 N N . ASP A 1 98 ? -9.823 -2.981 1.333 1.00 88.31 98 ASP A N 1
ATOM 784 C CA . ASP A 1 98 ? -10.834 -2.963 2.387 1.00 88.31 98 ASP A CA 1
ATOM 785 C C . ASP A 1 98 ? -11.111 -1.510 2.782 1.00 88.31 98 ASP A C 1
ATOM 787 O O . ASP A 1 98 ? -10.174 -0.706 2.932 1.00 88.31 98 ASP A O 1
ATOM 791 N N . ALA A 1 99 ? -12.383 -1.153 2.935 1.00 87.94 99 ALA A N 1
ATOM 792 C CA . ALA A 1 99 ? -12.794 0.156 3.399 1.00 87.94 99 ALA A CA 1
ATOM 793 C C . ALA A 1 99 ? -13.677 0.066 4.644 1.00 87.94 99 ALA A C 1
ATOM 795 O O . ALA A 1 99 ? -14.578 -0.750 4.793 1.00 87.94 99 ALA A O 1
ATOM 796 N N . SER A 1 100 ? -13.459 1.009 5.551 1.00 86.50 100 SER A N 1
ATOM 797 C CA . SER A 1 100 ? -14.279 1.186 6.742 1.00 86.50 100 SER A CA 1
ATOM 798 C C . SER A 1 100 ? -14.698 2.642 6.874 1.00 86.50 100 SER A C 1
ATOM 800 O O . SER A 1 100 ? -14.120 3.539 6.263 1.00 86.50 100 SER A O 1
ATOM 802 N N . THR A 1 101 ? -15.646 2.913 7.767 1.00 82.75 101 THR A N 1
ATOM 803 C CA . THR A 1 101 ? -16.065 4.284 8.106 1.00 82.75 101 THR A CA 1
ATOM 804 C C . THR A 1 101 ? -14.963 5.126 8.761 1.00 82.75 101 THR A C 1
ATOM 806 O O . THR A 1 101 ? -15.152 6.323 8.969 1.00 82.75 101 THR A O 1
ATOM 809 N N . LYS A 1 102 ? -13.810 4.530 9.095 1.00 79.69 102 LYS A N 1
ATOM 810 C CA . LYS A 1 102 ? -12.668 5.210 9.726 1.00 79.69 102 LYS A CA 1
ATOM 811 C C . LYS A 1 102 ? -11.467 5.365 8.792 1.00 79.69 102 LYS A C 1
ATOM 813 O O . LYS A 1 102 ? -10.706 6.325 8.918 1.00 79.69 102 LYS A O 1
ATOM 818 N N . GLY A 1 103 ? -11.270 4.441 7.862 1.00 86.38 103 GLY A N 1
ATOM 819 C CA . GLY A 1 103 ? -10.070 4.391 7.034 1.00 86.38 103 GLY A CA 1
ATOM 820 C C . GLY A 1 103 ? -10.180 3.383 5.905 1.00 86.38 103 GLY A C 1
ATOM 821 O O . GLY A 1 103 ? -11.064 2.529 5.910 1.00 86.38 103 GLY A O 1
ATOM 822 N N . ILE A 1 104 ? -9.243 3.485 4.970 1.00 89.38 104 ILE A N 1
ATOM 823 C CA . ILE A 1 104 ? -9.079 2.556 3.852 1.00 89.38 104 ILE A CA 1
ATOM 824 C C . ILE A 1 104 ? -7.726 1.859 3.951 1.00 89.38 104 ILE A C 1
ATOM 826 O O . ILE A 1 104 ? -6.724 2.452 4.373 1.00 89.38 104 ILE A O 1
ATOM 830 N N . GLY A 1 105 ? -7.708 0.593 3.558 1.00 88.38 105 GLY A N 1
ATOM 831 C CA . GLY A 1 105 ? -6.535 -0.264 3.554 1.00 88.38 105 GLY A CA 1
ATOM 832 C C . GLY A 1 105 ? -6.396 -1.004 2.232 1.00 88.38 105 GLY A C 1
ATOM 833 O O . GLY A 1 105 ? -7.372 -1.282 1.540 1.00 88.38 105 GLY A O 1
ATOM 834 N N . ALA A 1 106 ? -5.155 -1.314 1.871 1.00 89.38 106 ALA A N 1
ATOM 835 C CA . ALA A 1 106 ? -4.855 -2.125 0.710 1.00 89.38 106 ALA A CA 1
ATOM 836 C C . ALA A 1 106 ? -3.579 -2.951 0.893 1.00 89.38 106 ALA A C 1
ATOM 838 O O . ALA A 1 106 ? -2.607 -2.523 1.525 1.00 89.38 106 ALA A O 1
ATOM 839 N N . ILE A 1 107 ? -3.572 -4.136 0.292 1.00 87.00 107 ILE A N 1
ATOM 840 C CA . ILE A 1 107 ? -2.458 -5.077 0.306 1.00 87.00 107 ILE A CA 1
ATOM 841 C C . ILE A 1 107 ? -2.172 -5.497 -1.131 1.00 87.00 107 ILE A C 1
ATOM 843 O O . ILE A 1 107 ? -3.054 -5.964 -1.845 1.00 87.00 107 ILE A O 1
ATOM 847 N N . LEU A 1 108 ? -0.920 -5.345 -1.551 1.00 87.12 108 LEU A N 1
ATOM 848 C CA . LEU A 1 108 ? -0.434 -5.842 -2.829 1.00 87.12 108 LEU A CA 1
ATOM 849 C C . LEU A 1 108 ? 0.301 -7.161 -2.607 1.00 87.12 108 LEU A C 1
ATOM 851 O O . LEU A 1 108 ? 1.276 -7.208 -1.850 1.00 87.12 108 LEU A O 1
ATOM 855 N N . THR A 1 109 ? -0.136 -8.210 -3.293 1.00 88.25 109 THR A N 1
ATOM 856 C CA . THR A 1 109 ? 0.410 -9.562 -3.152 1.00 88.25 109 THR A CA 1
ATOM 857 C C . THR A 1 109 ? 0.695 -10.217 -4.506 1.00 88.25 109 THR A C 1
ATOM 859 O O . THR A 1 109 ? 0.232 -9.751 -5.549 1.00 88.25 109 THR A O 1
ATOM 862 N N . GLN A 1 110 ? 1.497 -11.282 -4.487 1.00 87.19 110 GLN A N 1
ATOM 863 C CA . GLN A 1 110 ? 1.720 -12.188 -5.616 1.00 87.19 110 GLN A CA 1
ATOM 864 C C . GLN A 1 110 ? 1.615 -13.641 -5.156 1.00 87.19 110 GLN A C 1
ATOM 866 O O . GLN A 1 110 ? 2.271 -14.048 -4.193 1.00 87.19 110 GLN A O 1
ATOM 871 N N . GLY A 1 111 ? 0.814 -14.431 -5.866 1.00 80.12 111 GLY A N 1
ATOM 872 C CA . GLY A 1 111 ? 0.591 -15.838 -5.560 1.00 80.12 111 GLY A CA 1
ATOM 873 C C . GLY A 1 11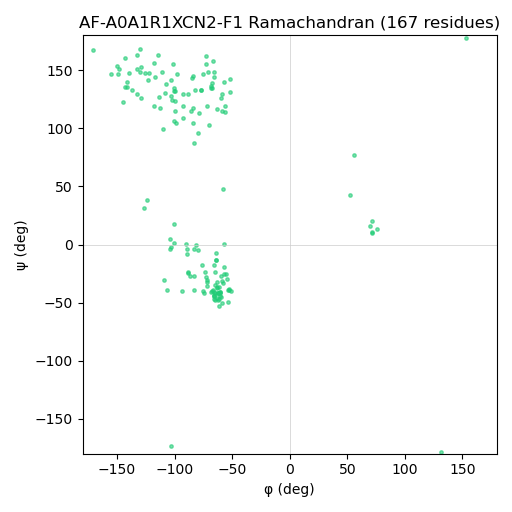1 ? -0.771 -16.334 -6.038 1.00 80.12 111 GLY A C 1
ATOM 874 O O . GLY A 1 111 ? -1.563 -15.586 -6.608 1.00 80.12 111 GLY A O 1
ATOM 875 N N . ARG A 1 112 ? -1.006 -17.630 -5.830 1.00 63.47 112 ARG A N 1
ATOM 876 C CA . ARG A 1 112 ? -2.318 -18.282 -5.881 1.00 63.47 112 ARG A CA 1
ATOM 877 C C . ARG A 1 112 ? -2.389 -19.287 -4.736 1.00 63.47 112 ARG A C 1
ATOM 879 O O . ARG A 1 112 ? -1.371 -19.892 -4.395 1.00 63.47 112 ARG A O 1
ATOM 886 N N . ASP A 1 113 ? -3.588 -19.475 -4.193 1.00 52.38 113 ASP A N 1
ATOM 887 C CA . ASP A 1 113 ? -3.945 -20.532 -3.242 1.00 52.38 113 ASP A CA 1
ATOM 888 C C . ASP A 1 113 ? -3.078 -20.586 -1.968 1.00 52.38 113 ASP A C 1
ATOM 890 O O . ASP A 1 113 ? -2.219 -21.453 -1.788 1.00 52.38 113 ASP A O 1
ATOM 894 N N . GLY A 1 114 ? -3.330 -19.665 -1.032 1.00 56.94 114 GLY A N 1
ATOM 895 C CA . GLY A 1 114 ? -2.858 -19.773 0.358 1.00 56.94 114 GLY A CA 1
ATOM 896 C C . GLY A 1 114 ? -1.352 -19.571 0.569 1.00 56.94 114 GLY A C 1
ATOM 897 O O . GLY A 1 114 ? -0.845 -19.843 1.659 1.00 56.94 114 GLY A O 1
ATOM 898 N N . ARG A 1 115 ? -0.627 -19.096 -0.453 1.00 66.00 115 ARG A N 1
ATOM 899 C CA . ARG A 1 115 ? 0.806 -18.746 -0.396 1.00 66.00 115 ARG A CA 1
ATOM 900 C C . ARG A 1 115 ? 1.082 -17.322 -0.876 1.00 66.00 115 ARG A C 1
ATOM 902 O O . ARG A 1 115 ? 2.139 -17.062 -1.452 1.00 66.00 115 ARG A O 1
ATOM 909 N N . ASP A 1 116 ? 0.139 -16.415 -0.662 1.00 71.88 116 ASP A N 1
ATOM 910 C CA . ASP A 1 116 ? 0.257 -15.046 -1.149 1.00 71.88 116 ASP A CA 1
ATOM 911 C C . ASP A 1 116 ? 1.451 -14.355 -0.494 1.00 71.88 116 ASP A C 1
ATOM 913 O O . ASP A 1 116 ? 1.543 -14.188 0.726 1.00 71.88 116 ASP A O 1
ATOM 917 N N . ARG A 1 117 ? 2.415 -13.988 -1.335 1.00 80.94 117 ARG A N 1
ATOM 918 C CA . ARG A 1 117 ? 3.605 -13.258 -0.926 1.00 80.94 117 ARG A CA 1
ATOM 919 C C . ARG A 1 117 ? 3.243 -11.794 -0.896 1.00 80.94 117 ARG A C 1
ATOM 921 O O . ARG A 1 117 ? 2.898 -11.218 -1.928 1.00 80.94 117 ARG A O 1
ATOM 928 N N . VAL A 1 118 ? 3.326 -11.182 0.277 1.00 81.19 118 VAL A N 1
ATOM 929 C CA . VAL A 1 118 ? 3.016 -9.762 0.388 1.00 81.19 118 VAL A CA 1
ATOM 930 C C . VAL A 1 118 ? 4.181 -8.937 -0.144 1.00 81.19 118 VAL A C 1
ATOM 932 O O . VAL A 1 118 ? 5.345 -9.173 0.167 1.00 81.19 118 VAL A O 1
ATOM 935 N N . ILE A 1 119 ? 3.859 -7.960 -0.982 1.00 81.12 119 ILE A N 1
ATOM 936 C CA . ILE A 1 119 ? 4.821 -7.053 -1.615 1.00 81.12 119 ILE A CA 1
ATOM 937 C C . ILE A 1 119 ? 4.730 -5.686 -0.961 1.00 81.12 119 ILE A C 1
ATOM 939 O O . ILE A 1 119 ? 5.739 -5.010 -0.754 1.00 81.12 119 ILE A O 1
ATOM 943 N N . CYS A 1 120 ? 3.511 -5.253 -0.640 1.00 79.38 120 CYS A N 1
ATOM 944 C CA . CYS A 1 120 ? 3.288 -3.962 -0.023 1.00 79.38 120 CYS A CA 1
ATOM 945 C C . CYS A 1 120 ? 1.992 -3.932 0.778 1.00 79.38 120 CYS A C 1
ATOM 947 O O . CYS A 1 120 ? 0.995 -4.520 0.374 1.00 79.38 120 CYS A O 1
ATOM 949 N N . TYR A 1 121 ? 2.009 -3.158 1.857 1.00 81.50 121 TYR A N 1
ATOM 950 C CA . TYR A 1 121 ? 0.817 -2.705 2.559 1.00 81.50 121 TYR A CA 1
ATOM 951 C C . TYR A 1 121 ? 0.674 -1.201 2.343 1.00 81.50 121 TYR A C 1
ATOM 953 O O . TYR A 1 121 ? 1.679 -0.496 2.220 1.00 81.50 121 TYR A O 1
ATOM 961 N N . ALA A 1 122 ? -0.557 -0.716 2.309 1.00 81.69 122 ALA A N 1
ATOM 962 C CA . ALA A 1 122 ? -0.875 0.697 2.388 1.00 81.69 122 ALA A CA 1
ATOM 963 C C . ALA A 1 122 ? -2.138 0.861 3.232 1.00 81.69 122 ALA A C 1
ATOM 965 O O . ALA A 1 122 ? -3.088 0.095 3.105 1.00 81.69 122 ALA A O 1
ATOM 966 N N . SER A 1 123 ? -2.171 1.879 4.081 1.00 84.44 123 SER A N 1
ATOM 967 C CA . SER A 1 123 ? -3.392 2.278 4.779 1.00 84.44 123 SER A CA 1
ATOM 968 C C . SER A 1 123 ? -3.393 3.777 5.029 1.00 84.44 123 SER A C 1
ATOM 970 O O . SER A 1 123 ? -2.332 4.396 5.160 1.00 84.44 123 SER A O 1
ATOM 972 N N . ARG A 1 124 ? -4.587 4.371 5.092 1.00 83.56 124 ARG A N 1
ATOM 973 C CA . ARG A 1 124 ? -4.770 5.750 5.549 1.00 83.56 124 ARG A CA 1
ATOM 974 C C . ARG A 1 124 ? -6.130 5.960 6.201 1.00 83.56 124 ARG A C 1
ATOM 976 O O . ARG A 1 124 ? -7.113 5.306 5.861 1.00 83.56 124 ARG A O 1
ATOM 983 N N . THR A 1 125 ? -6.188 6.935 7.097 1.00 85.19 125 THR A N 1
ATOM 984 C CA . THR A 1 125 ? -7.443 7.449 7.654 1.00 85.19 125 THR A CA 1
ATOM 985 C C . THR A 1 125 ? -8.204 8.251 6.595 1.00 85.19 125 THR A C 1
ATOM 987 O O . THR A 1 125 ? -7.590 8.887 5.729 1.00 85.19 125 THR A O 1
ATOM 990 N N . LEU A 1 126 ? -9.536 8.227 6.667 1.00 86.19 126 LEU A N 1
ATOM 991 C CA . LEU A 1 126 ? -10.389 9.040 5.799 1.00 86.19 126 LEU A CA 1
ATOM 992 C C . LEU A 1 126 ? -10.207 10.534 6.078 1.00 86.19 126 LEU A C 1
ATOM 994 O O . LEU A 1 126 ? -10.042 10.960 7.223 1.00 86.19 126 LEU A O 1
ATOM 998 N N . GLN A 1 127 ? -10.273 11.340 5.023 1.00 86.25 127 GLN A N 1
ATOM 999 C CA . GLN A 1 127 ? -10.400 12.785 5.158 1.00 86.25 127 GLN A CA 1
ATOM 1000 C C . GLN A 1 127 ? -11.817 13.158 5.627 1.00 86.25 127 GLN A C 1
ATOM 1002 O O . GLN A 1 127 ? -12.766 12.433 5.325 1.00 86.25 127 GLN A O 1
ATOM 1007 N N . PRO A 1 128 ? -12.012 14.322 6.278 1.00 85.06 128 PRO A N 1
ATOM 1008 C CA . PRO A 1 128 ? -13.336 14.759 6.738 1.00 85.06 128 PRO A CA 1
ATOM 1009 C C . PRO A 1 128 ? -14.400 14.856 5.633 1.00 85.06 128 PRO A C 1
ATOM 1011 O O . PRO A 1 128 ? -15.594 14.767 5.902 1.00 85.06 128 PRO A O 1
ATOM 1014 N N . ALA A 1 129 ? -13.984 15.066 4.381 1.00 87.12 129 ALA A N 1
ATOM 1015 C CA . ALA A 1 129 ? -14.892 15.044 3.238 1.00 87.12 129 ALA A CA 1
ATOM 1016 C C . ALA A 1 129 ? -15.307 13.608 2.868 1.00 87.12 129 ALA A C 1
ATOM 1018 O O . ALA A 1 129 ? -16.480 13.356 2.605 1.00 87.12 129 ALA A O 1
ATOM 1019 N N . GLU A 1 130 ? -14.353 12.675 2.901 1.00 85.75 130 GLU A N 1
ATOM 1020 C CA . GLU A 1 130 ? -14.538 11.263 2.552 1.00 85.75 130 GLU A CA 1
ATOM 1021 C C . GLU A 1 130 ? -15.338 10.511 3.622 1.00 85.75 130 GLU A C 1
ATOM 1023 O O . GLU A 1 130 ? -16.060 9.580 3.293 1.00 85.75 130 GLU A O 1
ATOM 1028 N N . SER A 1 131 ? -15.296 10.937 4.890 1.00 85.50 131 SER A N 1
ATOM 1029 C CA . SER A 1 131 ? -16.091 10.321 5.965 1.00 85.50 131 SER A CA 1
ATOM 1030 C C . SER A 1 131 ? -17.607 10.462 5.782 1.00 85.50 131 SER A C 1
ATOM 1032 O O . SER A 1 131 ? -18.365 9.798 6.480 1.00 85.50 131 SER A O 1
ATOM 1034 N N . ASN A 1 132 ? -18.057 11.320 4.861 1.00 87.81 132 ASN A N 1
ATOM 1035 C CA . ASN A 1 132 ? -19.474 11.469 4.517 1.00 87.81 132 ASN A CA 1
ATOM 1036 C C . ASN A 1 132 ? -19.919 10.526 3.387 1.00 87.81 132 ASN A C 1
ATOM 1038 O O . ASN A 1 132 ? -21.091 10.531 3.011 1.00 87.81 132 ASN A O 1
ATOM 1042 N N . TYR A 1 133 ? -19.000 9.759 2.799 1.00 87.19 133 TYR A N 1
ATOM 1043 C CA . TYR A 1 133 ? -19.313 8.829 1.722 1.00 87.19 133 TYR A CA 1
ATOM 1044 C C . TYR A 1 133 ? -20.015 7.580 2.260 1.00 87.19 133 TYR A C 1
ATOM 1046 O O . TYR A 1 133 ? -19.741 7.114 3.366 1.00 87.19 133 TYR A O 1
ATOM 1054 N N . SER A 1 134 ? -20.930 7.021 1.462 1.00 88.00 134 SER A N 1
ATOM 1055 C CA . SER A 1 134 ? -21.501 5.708 1.771 1.00 88.00 134 SER A CA 1
ATOM 1056 C C . SER A 1 134 ? -20.427 4.625 1.657 1.00 88.00 134 SER A C 1
ATOM 1058 O O . SER A 1 134 ? -19.441 4.801 0.940 1.00 88.00 134 SER A O 1
ATOM 1060 N N . ILE A 1 135 ? -20.639 3.484 2.317 1.00 85.31 135 ILE A N 1
ATOM 1061 C CA . ILE A 1 135 ? -19.682 2.368 2.301 1.00 85.31 135 ILE A CA 1
ATOM 1062 C C . ILE A 1 135 ? -19.301 1.944 0.872 1.00 85.31 135 ILE A C 1
ATOM 1064 O O . ILE A 1 135 ? -18.128 1.760 0.579 1.00 85.31 135 ILE A O 1
ATOM 1068 N N . THR A 1 136 ? -20.256 1.955 -0.061 1.00 86.50 136 THR A N 1
ATOM 1069 C CA . THR A 1 136 ? -20.017 1.665 -1.482 1.00 86.50 136 THR A CA 1
ATOM 1070 C C . THR A 1 136 ? -19.041 2.629 -2.147 1.00 86.50 136 THR A C 1
ATOM 1072 O O . THR A 1 136 ? -18.161 2.219 -2.900 1.00 86.50 136 THR A O 1
ATOM 1075 N N . HIS A 1 137 ? -19.158 3.924 -1.853 1.00 87.94 137 HIS A N 1
ATOM 1076 C CA . HIS A 1 137 ? -18.226 4.921 -2.372 1.00 87.94 137 HIS A CA 1
ATOM 1077 C C . HIS A 1 137 ? -16.854 4.821 -1.695 1.00 87.94 137 HIS A C 1
ATOM 1079 O O . HIS A 1 137 ? -15.846 5.100 -2.340 1.00 87.94 137 HIS A O 1
ATOM 1085 N N . LEU A 1 138 ? -16.804 4.420 -0.421 1.00 88.94 138 LEU A N 1
ATOM 1086 C CA . LEU A 1 138 ? -15.553 4.202 0.306 1.00 88.94 138 LEU A CA 1
ATOM 1087 C C . LEU A 1 138 ? -14.768 3.010 -0.247 1.00 88.94 138 LEU A C 1
ATOM 1089 O O . LEU A 1 138 ? -13.558 3.120 -0.416 1.00 88.94 138 LEU A O 1
ATOM 1093 N N . GLU A 1 139 ? -15.445 1.924 -0.602 1.00 87.75 139 GLU A N 1
ATOM 1094 C CA . GLU A 1 139 ? -14.841 0.766 -1.273 1.00 87.75 139 GLU A CA 1
ATOM 1095 C C . GLU A 1 139 ? -14.273 1.140 -2.648 1.00 87.75 139 GLU A C 1
ATOM 1097 O O . GLU A 1 139 ? -13.105 0.884 -2.944 1.00 87.75 139 GLU A O 1
ATOM 1102 N N . GLY A 1 140 ? -15.047 1.859 -3.470 1.00 89.31 140 GLY A N 1
ATOM 1103 C CA . GLY A 1 140 ? -14.550 2.372 -4.751 1.00 89.31 140 GLY A CA 1
ATOM 1104 C C . GLY A 1 140 ? -13.356 3.321 -4.582 1.00 89.31 140 GLY A C 1
ATOM 1105 O O . GLY A 1 140 ? -12.370 3.238 -5.320 1.00 89.31 140 GLY A O 1
ATOM 1106 N N . LEU A 1 141 ? -13.405 4.191 -3.570 1.00 90.25 141 LEU A N 1
ATOM 1107 C CA . LEU A 1 141 ? -12.294 5.065 -3.202 1.00 90.25 141 LEU A CA 1
ATOM 1108 C C . LEU A 1 141 ? -11.063 4.259 -2.776 1.00 90.25 141 LEU A C 1
ATOM 1110 O O . LEU A 1 141 ? -9.958 4.619 -3.178 1.00 90.25 141 LEU A O 1
ATOM 1114 N N . ALA A 1 142 ? -11.234 3.182 -2.004 1.00 90.25 142 ALA A N 1
ATOM 1115 C CA . ALA A 1 142 ? -10.147 2.307 -1.582 1.00 90.25 142 ALA A CA 1
ATOM 1116 C C . ALA A 1 142 ? -9.439 1.683 -2.785 1.00 90.25 142 ALA A C 1
ATOM 1118 O O . ALA A 1 142 ? -8.214 1.752 -2.857 1.00 90.25 142 ALA A O 1
ATOM 1119 N N . VAL A 1 143 ? -10.189 1.185 -3.774 1.00 90.56 143 VAL A N 1
ATOM 1120 C CA . VAL A 1 143 ? -9.628 0.638 -5.020 1.00 90.56 143 VAL A CA 1
ATOM 1121 C C . VAL A 1 143 ? -8.846 1.692 -5.798 1.00 90.56 143 VAL A C 1
ATOM 1123 O O . VAL A 1 143 ? -7.679 1.475 -6.126 1.00 90.56 143 VAL A O 1
ATOM 1126 N N . VAL A 1 144 ? -9.447 2.854 -6.071 1.00 91.31 144 VAL A N 1
ATOM 1127 C CA . VAL A 1 144 ? -8.791 3.921 -6.850 1.00 91.31 144 VAL A CA 1
ATOM 1128 C C . VAL A 1 144 ? -7.530 4.418 -6.145 1.00 91.31 144 VAL A C 1
ATOM 1130 O O . VAL A 1 144 ? -6.469 4.529 -6.760 1.00 91.31 144 VAL A O 1
ATOM 1133 N N . TRP A 1 145 ? -7.629 4.674 -4.842 1.00 91.94 145 TRP A N 1
ATOM 1134 C CA . TRP A 1 145 ? -6.501 5.105 -4.027 1.00 91.94 145 TRP A CA 1
ATOM 1135 C C . TRP A 1 145 ? -5.396 4.047 -3.982 1.00 91.94 145 TRP A C 1
ATOM 1137 O O . TRP A 1 145 ? -4.218 4.386 -4.094 1.00 91.94 145 TRP A O 1
ATOM 1147 N N . ALA A 1 146 ? -5.748 2.769 -3.857 1.00 90.06 146 ALA A N 1
ATOM 1148 C CA . ALA A 1 146 ? -4.779 1.685 -3.824 1.00 90.06 146 ALA A CA 1
ATOM 1149 C C . ALA A 1 146 ? -4.058 1.515 -5.169 1.00 90.06 146 ALA A C 1
ATOM 1151 O O . ALA A 1 146 ? -2.842 1.320 -5.190 1.00 90.06 146 ALA A O 1
ATOM 1152 N N . ILE A 1 147 ? -4.771 1.660 -6.291 1.00 90.06 147 ILE A N 1
ATOM 1153 C CA . ILE A 1 147 ? -4.169 1.644 -7.631 1.00 90.06 147 ILE A CA 1
ATOM 1154 C C . ILE A 1 147 ? -3.180 2.800 -7.798 1.00 90.06 147 ILE A C 1
ATOM 1156 O O . ILE A 1 147 ? -2.093 2.588 -8.334 1.00 90.06 147 ILE A O 1
ATOM 1160 N N . ASP A 1 148 ? -3.517 3.997 -7.314 1.00 88.25 148 ASP A N 1
ATOM 1161 C CA . ASP A 1 148 ? -2.617 5.154 -7.352 1.00 88.25 148 ASP A CA 1
ATOM 1162 C C . ASP A 1 148 ? -1.374 4.936 -6.468 1.00 88.25 148 ASP A C 1
ATOM 1164 O O . ASP A 1 148 ? -0.239 5.111 -6.916 1.00 88.25 148 ASP A O 1
ATOM 1168 N N . ASN A 1 149 ? -1.555 4.419 -5.247 1.00 84.94 149 ASN A N 1
ATOM 1169 C CA . ASN A 1 149 ? -0.445 4.114 -4.333 1.00 84.94 149 ASN A CA 1
ATOM 1170 C C . ASN A 1 149 ? 0.494 3.039 -4.887 1.00 84.94 149 ASN A C 1
ATOM 1172 O O . ASN A 1 149 ? 1.714 3.108 -4.706 1.00 84.94 149 ASN A O 1
ATOM 1176 N N . PHE A 1 150 ? -0.061 2.040 -5.571 1.00 86.25 150 PHE A N 1
ATOM 1177 C CA . PHE A 1 150 ? 0.691 0.933 -6.154 1.00 86.25 150 PHE A CA 1
ATOM 1178 C C . PHE A 1 150 ? 0.926 1.090 -7.658 1.00 86.25 150 PHE A C 1
ATOM 1180 O O . PHE A 1 150 ? 1.327 0.126 -8.317 1.00 86.25 150 PHE A O 1
ATOM 1187 N N . HIS A 1 151 ? 0.765 2.303 -8.197 1.00 84.75 151 HIS A N 1
ATOM 1188 C CA . HIS A 1 151 ? 0.893 2.602 -9.624 1.00 84.75 151 HIS A CA 1
ATOM 1189 C C . HIS A 1 151 ? 2.202 2.062 -10.217 1.00 84.75 151 HIS A C 1
ATOM 1191 O O . HIS A 1 151 ? 2.206 1.472 -11.294 1.00 84.75 151 HIS A O 1
ATOM 1197 N N . PHE A 1 152 ? 3.310 2.166 -9.478 1.00 80.38 152 PHE A N 1
ATOM 1198 C CA . PHE A 1 152 ? 4.619 1.666 -9.914 1.00 80.38 152 PHE A CA 1
ATOM 1199 C C . PHE A 1 152 ? 4.655 0.154 -10.207 1.00 80.38 152 PHE A C 1
ATOM 1201 O O . PHE A 1 152 ? 5.465 -0.294 -11.021 1.00 80.38 152 PHE A O 1
ATOM 1208 N N . TYR A 1 153 ? 3.785 -0.632 -9.570 1.00 84.25 153 TYR A N 1
ATOM 1209 C CA . TYR A 1 153 ? 3.669 -2.075 -9.794 1.00 84.25 153 TYR A CA 1
ATOM 1210 C C . TYR A 1 153 ? 2.598 -2.407 -10.831 1.00 84.25 153 TYR A C 1
ATOM 1212 O O . TYR A 1 153 ? 2.815 -3.270 -11.680 1.00 84.25 153 TYR A O 1
ATOM 1220 N N . LEU A 1 154 ? 1.466 -1.707 -10.794 1.00 86.00 154 LEU A N 1
ATOM 1221 C CA . LEU A 1 154 ? 0.276 -2.062 -11.567 1.00 86.00 154 LEU A CA 1
ATOM 1222 C C . LEU A 1 154 ? 0.247 -1.450 -12.975 1.00 86.00 154 LEU A C 1
ATOM 1224 O O . LEU A 1 154 ? -0.409 -1.987 -13.867 1.00 86.00 154 LEU A O 1
ATOM 1228 N N . TYR A 1 155 ? 0.963 -0.346 -13.204 1.00 84.94 155 TYR A N 1
ATOM 1229 C CA . TYR A 1 155 ? 0.900 0.377 -14.472 1.00 84.94 155 TYR A CA 1
ATOM 1230 C C . TYR A 1 155 ? 1.317 -0.492 -15.667 1.00 84.94 155 TYR A C 1
ATOM 1232 O O . TYR A 1 155 ? 2.399 -1.082 -15.687 1.00 84.94 155 TYR A O 1
ATOM 1240 N N . GLY A 1 156 ? 0.445 -0.555 -16.679 1.00 83.44 156 GLY A N 1
ATOM 1241 C CA . GLY A 1 156 ? 0.670 -1.317 -17.909 1.00 83.44 156 GLY A CA 1
ATOM 1242 C C . GLY A 1 156 ? 0.591 -2.840 -17.752 1.00 83.44 156 GLY A C 1
ATOM 1243 O O . GLY A 1 156 ? 0.943 -3.556 -18.689 1.00 83.44 156 GLY A O 1
ATOM 1244 N N . ARG A 1 157 ? 0.143 -3.352 -16.596 1.00 86.31 157 ARG A N 1
ATOM 1245 C CA . ARG A 1 157 ? 0.044 -4.790 -16.310 1.00 86.31 157 ARG A CA 1
ATOM 1246 C C . ARG A 1 157 ? -1.397 -5.211 -16.050 1.00 86.31 157 ARG A C 1
ATOM 1248 O O . ARG A 1 157 ? -2.232 -4.412 -15.638 1.00 86.31 157 ARG A O 1
ATOM 1255 N N . LYS A 1 158 ? -1.676 -6.496 -16.274 1.00 88.19 158 LYS A N 1
ATOM 1256 C CA . LYS A 1 158 ? -2.913 -7.126 -15.802 1.00 88.19 158 LYS A CA 1
ATOM 1257 C C . LYS A 1 158 ? -2.730 -7.522 -14.340 1.00 88.19 158 LYS A C 1
ATOM 1259 O O . LYS A 1 158 ? -1.711 -8.117 -13.991 1.00 88.19 158 LYS A O 1
ATOM 1264 N N . PHE A 1 159 ? -3.711 -7.193 -13.517 1.00 89.81 159 PHE A N 1
ATOM 1265 C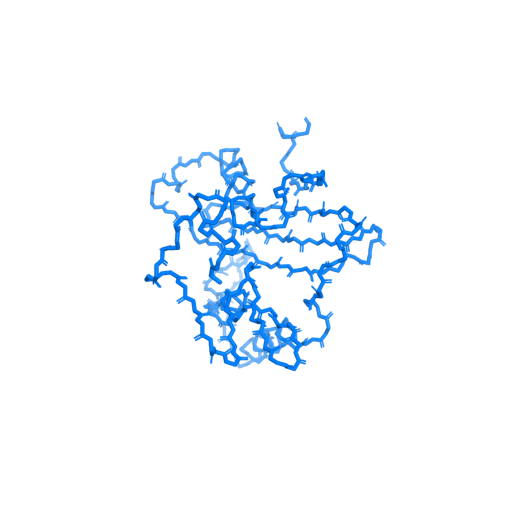 CA . PHE A 1 159 ? -3.763 -7.539 -12.103 1.00 89.81 159 PHE A CA 1
ATOM 1266 C C . PHE A 1 159 ? -5.203 -7.861 -11.717 1.00 89.81 159 PHE A C 1
ATOM 1268 O O . PHE A 1 159 ? -6.138 -7.505 -12.436 1.00 89.81 159 PHE A O 1
ATOM 1275 N N . GLU A 1 160 ? -5.360 -8.558 -10.603 1.00 89.62 160 GLU A N 1
ATOM 1276 C CA . GLU A 1 160 ? -6.654 -8.903 -10.025 1.00 89.62 160 GLU A CA 1
ATOM 1277 C C . GLU A 1 160 ? -6.941 -7.986 -8.838 1.00 89.62 160 GLU A C 1
ATOM 1279 O O . GLU A 1 160 ? -6.024 -7.639 -8.096 1.00 89.62 160 GLU A O 1
ATOM 1284 N N . VAL A 1 161 ? -8.198 -7.574 -8.674 1.00 89.12 161 VAL A N 1
ATOM 1285 C CA . VAL A 1 161 ? -8.648 -6.802 -7.512 1.00 89.12 161 VAL A CA 1
ATOM 1286 C C . VAL A 1 161 ? -9.613 -7.664 -6.713 1.00 89.12 161 VAL A C 1
ATOM 1288 O O . VAL A 1 161 ? -10.583 -8.175 -7.266 1.00 89.12 161 VAL A O 1
ATOM 1291 N N . ILE A 1 162 ? -9.341 -7.817 -5.421 1.00 87.19 162 ILE A N 1
ATOM 1292 C CA . ILE A 1 162 ? -10.192 -8.508 -4.459 1.00 87.19 162 ILE A CA 1
ATOM 1293 C C . ILE A 1 162 ? -10.724 -7.459 -3.481 1.00 87.19 162 ILE A C 1
ATOM 1295 O O . ILE A 1 162 ? -9.958 -6.836 -2.749 1.00 87.19 162 ILE A O 1
ATOM 1299 N N . THR A 1 163 ? -12.040 -7.289 -3.473 1.00 84.12 163 THR A N 1
ATOM 1300 C CA . THR A 1 163 ? -12.807 -6.504 -2.494 1.00 84.12 163 THR A CA 1
ATOM 1301 C C . THR A 1 163 ? -13.950 -7.385 -1.996 1.00 84.12 163 THR A C 1
ATOM 1303 O O . THR A 1 163 ? -14.430 -8.269 -2.717 1.00 84.12 163 THR A O 1
ATOM 1306 N N . ASP A 1 164 ? -14.352 -7.194 -0.746 1.00 72.31 164 ASP A N 1
ATOM 1307 C CA . ASP A 1 164 ? -15.497 -7.866 -0.138 1.00 72.31 164 ASP A CA 1
ATOM 1308 C C . ASP A 1 164 ? -16.842 -7.230 -0.543 1.00 72.31 164 ASP A C 1
ATOM 1310 O O . ASP A 1 164 ? -17.907 -7.789 -0.255 1.00 72.31 164 ASP A O 1
ATOM 1314 N N . HIS A 1 165 ? -16.826 -6.125 -1.298 1.00 61.03 165 HIS A N 1
ATOM 1315 C CA . HIS A 1 165 ? -18.048 -5.487 -1.757 1.00 61.03 165 HIS A CA 1
ATOM 1316 C C . HIS A 1 165 ? -18.675 -6.198 -2.965 1.00 61.03 165 HIS A C 1
ATOM 1318 O O . HIS A 1 165 ? -18.177 -6.167 -4.090 1.00 61.03 165 HIS A O 1
ATOM 1324 N N . ILE A 1 166 ? -19.856 -6.777 -2.727 1.0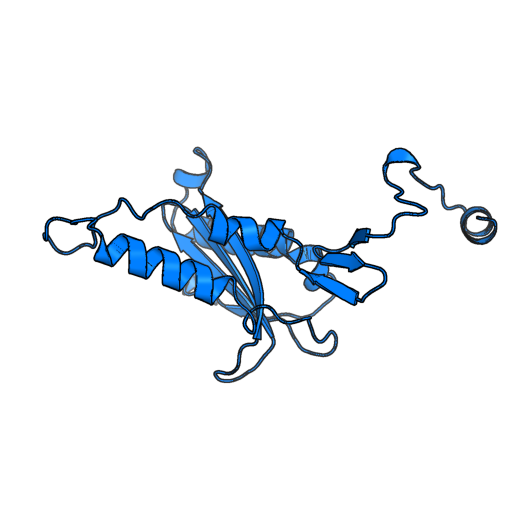0 53.59 166 ILE A N 1
ATOM 1325 C CA . ILE A 1 166 ? -20.688 -7.476 -3.722 1.00 53.59 166 ILE A CA 1
ATOM 1326 C C . ILE A 1 166 ? -21.019 -6.649 -4.980 1.00 53.59 166 ILE A C 1
ATOM 1328 O O . ILE A 1 166 ? -21.162 -7.238 -6.046 1.00 53.59 166 ILE A O 1
ATOM 1332 N N . ASP A 1 167 ? -21.107 -5.317 -4.881 1.00 49.16 167 ASP A N 1
ATOM 1333 C CA . ASP A 1 167 ? -21.526 -4.438 -5.987 1.00 49.16 167 ASP A CA 1
ATOM 1334 C C . ASP A 1 167 ? -20.384 -4.077 -6.961 1.00 49.16 167 ASP A C 1
ATOM 1336 O O . ASP A 1 167 ? -20.615 -3.404 -7.964 1.00 49.16 167 ASP A O 1
ATOM 1340 N N . LEU A 1 168 ? -19.150 -4.517 -6.683 1.00 47.12 168 LEU A N 1
ATOM 1341 C CA . LEU A 1 168 ? -17.975 -4.347 -7.552 1.00 47.12 168 LEU A CA 1
ATOM 1342 C C . LEU A 1 168 ? -17.585 -5.634 -8.310 1.00 47.12 168 LEU A C 1
ATOM 1344 O O . LEU A 1 168 ? -16.560 -5.642 -8.995 1.00 47.12 168 LEU A O 1
ATOM 1348 N N . LYS A 1 169 ? -18.383 -6.706 -8.188 1.00 41.84 169 LYS A N 1
ATOM 1349 C CA . LYS A 1 169 ? -18.223 -7.967 -8.932 1.00 41.84 169 LYS A CA 1
ATOM 1350 C C . LYS A 1 169 ? -18.942 -7.977 -10.277 1.00 41.84 169 LYS A C 1
ATOM 1352 O O . LYS A 1 169 ? -20.035 -7.383 -10.382 1.00 41.84 169 LYS A O 1
#

Foldseek 3Di:
DVVCVVVVHDDPVVPDDPPDQWDDDLQWIQGPVGIGGHCVLLCCLVVDDDDPDDDPDPDDDDDDPVNVVVSVVVSCVVVDDDQADDDDLVFAKEKEKDFDLFWIWIWIWTDDDPPTRTNGIDIDTDDPVRSPDDRVVRRVVNVVVSCVVNVSNPPPDDHHYDYPDPVVD

Mean predicted aligned error: 12.51 Å

pLDDT: mean 76.03, std 11.82, range [41.84, 91.94]

Nearest PDB structures (foldseek):
  4mh8-assembly1_A  TM=5.126E-01  e=7.025E-10  Moloney murine leukemia virus isolate Shinnick
  8wut-assembly1_E  TM=5.592E-01  e=1.546E-08  Moloney murine leukemia virus
  5dmq-assembly1_A  TM=5.128E-01  e=3.199E-08  Moloney murine leukemia virus isolate Shinnick
  8ygj-assembly1_E  TM=5.465E-01  e=8.965E-08  Moloney murine leukemia virus
  4hkq-assembly1_A  TM=5.112E-01  e=9.525E-08  Xenotropic MuLV-related virus VP62

Solvent-accessible surface area (backbone atoms only — not comparable to full-atom values): 10453 Å² total; per-residue (Å²): 109,70,72,40,55,77,67,74,50,80,80,60,66,95,78,58,85,78,94,61,69,59,44,83,54,89,72,20,35,42,37,90,89,49,78,41,77,30,65,72,56,49,41,62,62,70,68,54,69,82,87,85,74,69,66,101,58,102,58,85,78,75,87,46,73,68,53,53,52,49,51,51,49,49,46,46,57,73,73,46,79,87,54,73,43,84,80,61,87,88,57,58,42,37,38,38,37,48,51,54,90,64,29,33,33,30,38,36,28,40,66,70,87,96,56,66,39,32,53,45,59,50,68,49,71,56,50,86,75,57,57,73,50,54,70,71,54,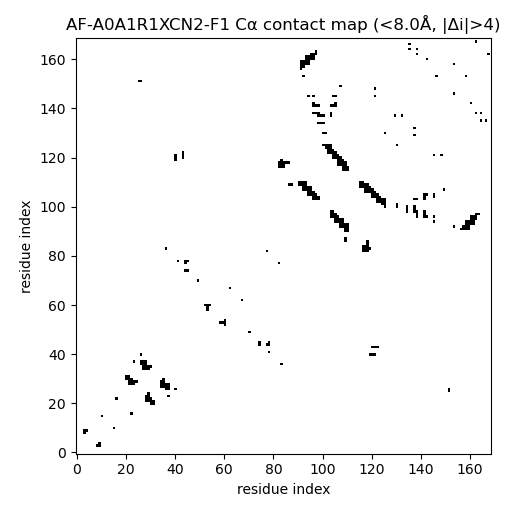39,40,54,46,22,48,56,51,42,49,62,76,41,33,85,73,49,64,98,55,74,66,47,77,48,61,88,58,77,90,80,109

Secondary structure (DSSP, 8-state):
-HHHHHTTPPP-GGG---S-SEEEETTEEEETTEEEE-HHHHHHHHT-PPP-PPPSSSS-----HHHHHHHHHHHHHHHSSSSBPPP-TTSPEEEEEEE-SSEEEEEEEE-SSS-PEEEEEEEEEPPTTGGGS-HHHHHHHHHHHHHHHTHHHHTTS-EEEE-S-GGG-

InterPro domains:
  IPR041577 Reverse transcriptase/retrotransposon-derived protein, RNase H-like domain [PF17919] (63-161)
  IPR043128 Reverse transcriptase/Diguanylate cyclase domain [G3DSA:3.30.70.270] (1-38)
  IPR043502 DNA/RNA polymerase superfamily [SSF56672] (2-167)

Organism: NCBI:txid133412